Protein AF-A0A5N5F3G7-F1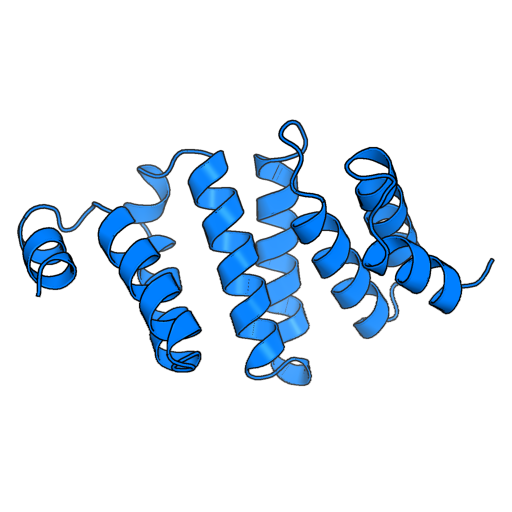 (afdb_monomer_lite)

Foldseek 3Di:
DVLVVVCVVDVLALVSLQVQLVVCVVVVVLVSSLVSLVSCCDPPNVVPDQLQRLLVSLLSNLVSQCVVPVVVRLVVSLVSLVSSCVSCVPPADLSSLLSNLVSCVVVVVLVSSLVSLVSSCVSPVPDPSSVVSVVVSPD

pLDDT: mean 88.37, std 12.57, range [52.22, 97.44]

Sequence (139 aa):
MEAEKALFLSPKDPGPHILKALSLDLLGHKTSALKSLDAALSPPCVKTLSEKERGDALVKRAELKLGLNRRRRVDSAVEDLVDAVGLGRAEGDATAFCLLGQCYEWKRTREEAREEFEWALRVDPGSDLARQGLDRLGP

Secondary structure (DSSP, 8-state):
-HHHHHHHH-TT-SHHHHHHHHHHHHTT-HHHHHHHHHHHTSTTGGGTS-HHHHHHHHHHHHHHHHHHHHHHHHHHHHHHHHHHHHHHTTT--HHHHHHHHHHHHHHT-HHHHHHHHHHHHHH-TT-HHHHHHHHHH--

Structure (mmCIF, N/CA/C/O backbone):
data_AF-A0A5N5F3G7-F1
#
_entry.id   AF-A0A5N5F3G7-F1
#
loop_
_atom_site.group_PDB
_atom_site.id
_atom_site.type_symbol
_atom_site.label_atom_id
_atom_site.label_alt_id
_atom_site.label_comp_id
_atom_site.label_asym_id
_atom_site.label_entity_id
_atom_site.label_seq_id
_atom_site.pdbx_PDB_ins_code
_atom_site.Cartn_x
_atom_site.Cartn_y
_atom_site.Cartn_z
_atom_site.occupancy
_atom_site.B_iso_or_equiv
_atom_site.auth_seq_id
_atom_site.auth_comp_id
_atom_site.auth_asym_id
_atom_site.auth_atom_id
_atom_site.pdbx_PDB_model_num
ATOM 1 N N . MET A 1 1 ? 7.279 -15.710 -21.712 1.00 56.53 1 MET A N 1
ATOM 2 C CA . MET A 1 1 ? 8.436 -15.553 -22.624 1.00 56.53 1 MET A CA 1
ATOM 3 C C . MET A 1 1 ? 8.614 -14.128 -23.154 1.00 56.53 1 MET A C 1
ATOM 5 O O . MET A 1 1 ? 9.734 -13.784 -23.497 1.00 56.53 1 MET A O 1
ATOM 9 N N . GLU A 1 2 ? 7.582 -13.278 -23.209 1.00 57.66 2 GLU A N 1
ATOM 10 C CA . GLU A 1 2 ? 7.731 -11.900 -23.723 1.00 57.66 2 GLU A CA 1
ATOM 11 C C . GLU A 1 2 ? 8.384 -10.933 -22.723 1.00 57.66 2 GLU A C 1
ATOM 13 O O . GLU A 1 2 ? 9.311 -10.220 -23.095 1.00 57.66 2 GLU A O 1
ATOM 18 N N . ALA A 1 3 ? 8.013 -10.987 -21.437 1.00 52.94 3 ALA A N 1
ATOM 19 C CA . ALA A 1 3 ? 8.637 -10.150 -20.403 1.00 52.94 3 ALA A CA 1
ATOM 20 C C . ALA A 1 3 ? 10.153 -10.402 -20.265 1.00 52.94 3 ALA A C 1
ATOM 22 O O . ALA A 1 3 ? 10.928 -9.469 -20.095 1.00 52.94 3 ALA A O 1
ATOM 23 N N . GLU A 1 4 ? 10.601 -11.654 -20.396 1.00 55.09 4 GLU A N 1
ATOM 24 C CA . GLU A 1 4 ? 12.029 -12.006 -20.331 1.00 55.09 4 GLU A CA 1
ATOM 25 C C . GLU A 1 4 ? 12.822 -11.513 -21.546 1.00 55.09 4 GLU A C 1
ATOM 27 O O . GLU A 1 4 ? 13.979 -11.129 -21.404 1.00 55.09 4 GLU A O 1
ATOM 32 N N . LYS A 1 5 ? 12.196 -11.462 -22.729 1.00 55.53 5 LYS A N 1
ATOM 33 C CA . LYS A 1 5 ? 12.803 -10.873 -23.930 1.00 55.53 5 LYS A CA 1
ATOM 34 C C . LYS A 1 5 ? 12.899 -9.349 -23.824 1.00 55.53 5 LYS A C 1
ATOM 36 O O . LYS A 1 5 ? 13.916 -8.787 -24.219 1.00 55.53 5 LYS A O 1
ATOM 41 N N . ALA A 1 6 ? 11.891 -8.689 -23.249 1.00 54.88 6 ALA A N 1
ATOM 42 C CA . ALA A 1 6 ? 11.909 -7.243 -23.022 1.00 54.88 6 ALA A CA 1
ATOM 43 C C . ALA A 1 6 ? 13.020 -6.817 -22.040 1.00 54.88 6 ALA A C 1
ATOM 45 O O . ALA A 1 6 ? 13.726 -5.844 -22.299 1.00 54.88 6 ALA A O 1
ATOM 46 N N . LEU A 1 7 ? 13.258 -7.610 -20.985 1.00 54.47 7 LEU A N 1
ATOM 47 C CA . LEU A 1 7 ? 14.363 -7.397 -20.035 1.00 54.47 7 LEU A CA 1
ATOM 48 C C . LEU A 1 7 ? 15.749 -7.393 -20.702 1.00 54.47 7 LEU A C 1
ATOM 50 O O . LEU A 1 7 ? 16.662 -6.726 -20.219 1.00 54.47 7 LEU A O 1
ATOM 54 N N . PHE A 1 8 ? 15.914 -8.123 -21.809 1.00 53.16 8 PHE A N 1
ATOM 55 C CA . PHE A 1 8 ? 17.182 -8.213 -22.535 1.00 53.16 8 PHE A CA 1
ATOM 56 C C . PHE A 1 8 ? 17.423 -7.019 -23.475 1.00 53.16 8 PHE A C 1
ATOM 58 O O . PHE A 1 8 ? 18.568 -6.706 -23.792 1.00 53.16 8 PHE A O 1
ATOM 65 N N . LEU A 1 9 ? 16.356 -6.348 -23.922 1.00 54.72 9 LEU A N 1
ATOM 66 C CA . LEU A 1 9 ? 16.415 -5.274 -24.921 1.00 54.72 9 LEU A CA 1
ATOM 67 C C . LEU A 1 9 ? 16.525 -3.871 -24.301 1.00 54.72 9 LEU A C 1
ATOM 69 O O . LEU A 1 9 ? 17.131 -2.993 -24.910 1.00 54.72 9 LEU A O 1
ATOM 73 N N . SER A 1 10 ? 16.015 -3.681 -23.080 1.00 54.81 10 SER A N 1
ATOM 74 C CA . SER A 1 10 ? 16.130 -2.430 -22.319 1.00 54.81 10 SER A CA 1
ATOM 75 C C . SER A 1 10 ? 16.384 -2.714 -20.833 1.00 54.81 10 SER A C 1
ATOM 77 O O . SER A 1 10 ? 15.452 -2.695 -20.034 1.00 54.81 10 SER A O 1
ATOM 79 N N . PRO A 1 11 ? 17.644 -2.905 -20.399 1.00 60.31 11 PRO A N 1
ATOM 80 C CA . PRO A 1 11 ? 17.974 -3.205 -18.998 1.00 60.31 11 PRO A CA 1
ATOM 81 C C . PRO A 1 11 ? 17.675 -2.059 -18.007 1.00 60.31 11 PRO A C 1
ATOM 83 O O . PRO A 1 11 ? 17.937 -2.191 -16.816 1.00 60.31 11 PRO A O 1
ATOM 86 N N . LYS A 1 12 ? 17.163 -0.921 -18.494 1.00 66.12 12 LYS A N 1
ATOM 87 C CA . LYS A 1 12 ? 16.740 0.248 -17.704 1.00 66.12 12 LYS A CA 1
AT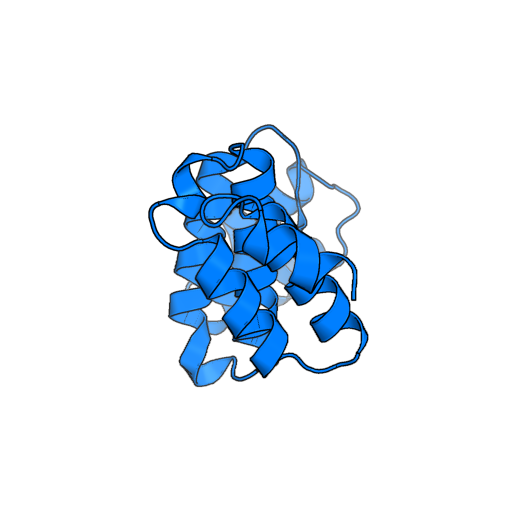OM 88 C C . LYS A 1 12 ? 15.221 0.463 -17.720 1.00 66.12 12 LYS A C 1
ATOM 90 O O . LYS A 1 12 ? 14.760 1.452 -17.156 1.00 66.12 12 LYS A O 1
ATOM 95 N N . ASP A 1 13 ? 14.471 -0.401 -18.406 1.00 77.69 13 ASP A N 1
ATOM 96 C CA . ASP A 1 13 ? 13.014 -0.327 -18.475 1.00 77.69 13 ASP A CA 1
ATOM 97 C C . ASP A 1 13 ? 12.390 -1.075 -17.276 1.00 77.69 13 ASP A C 1
ATOM 99 O O . ASP A 1 13 ? 12.563 -2.292 -17.145 1.00 77.69 13 ASP A O 1
ATOM 103 N N . PRO A 1 14 ? 11.690 -0.374 -16.369 1.00 81.50 14 PRO A N 1
ATOM 104 C CA . PRO A 1 14 ? 11.015 -0.968 -15.219 1.00 81.50 14 PRO A CA 1
ATOM 105 C C . PRO A 1 14 ? 9.717 -1.702 -15.595 1.00 81.50 14 PRO A C 1
ATOM 107 O O . PRO A 1 14 ? 9.261 -2.548 -14.821 1.00 81.50 14 PRO A O 1
ATOM 110 N N . GLY A 1 15 ? 9.130 -1.435 -16.768 1.00 84.75 15 GLY A N 1
ATOM 111 C CA . GLY A 1 15 ? 7.837 -1.982 -17.192 1.00 84.75 15 GLY A CA 1
ATOM 112 C C . GLY A 1 15 ? 7.763 -3.517 -17.166 1.00 84.75 15 GLY A C 1
ATOM 113 O O . GLY A 1 15 ? 6.865 -4.073 -16.524 1.00 84.75 15 GLY A O 1
ATOM 114 N N . PRO A 1 16 ? 8.726 -4.247 -17.766 1.00 86.88 16 PRO A N 1
ATOM 115 C CA . PRO A 1 16 ? 8.750 -5.710 -17.733 1.00 86.88 16 PRO A CA 1
ATOM 116 C C . PRO A 1 16 ? 8.840 -6.290 -16.316 1.00 86.88 16 PRO A C 1
ATOM 118 O O . PRO A 1 16 ? 8.265 -7.346 -16.039 1.00 86.88 16 PRO A O 1
ATOM 121 N N . HIS A 1 17 ? 9.539 -5.605 -15.408 1.00 87.62 17 HIS A N 1
ATOM 122 C CA . HIS A 1 17 ? 9.639 -6.009 -14.009 1.00 87.62 17 HIS A CA 1
ATOM 123 C C . HIS A 1 17 ? 8.309 -5.832 -13.266 1.00 87.62 17 HIS A C 1
ATOM 125 O O . HIS A 1 17 ? 7.902 -6.745 -12.544 1.00 87.62 17 HIS A O 1
ATOM 131 N N . ILE A 1 18 ? 7.604 -4.717 -13.487 1.00 90.31 18 ILE A N 1
ATOM 132 C CA . ILE A 1 18 ? 6.270 -4.470 -12.918 1.00 90.31 18 ILE A CA 1
ATOM 133 C C . ILE A 1 18 ? 5.272 -5.506 -13.444 1.00 90.31 18 ILE A C 1
ATOM 135 O O . ILE A 1 18 ? 4.622 -6.189 -12.653 1.00 90.31 18 ILE A O 1
ATOM 139 N N . LEU A 1 19 ? 5.208 -5.720 -14.763 1.00 91.69 19 LEU A N 1
ATOM 140 C CA . LEU A 1 19 ? 4.295 -6.699 -15.363 1.00 91.69 19 LEU A CA 1
ATOM 141 C C . LEU A 1 19 ? 4.553 -8.123 -14.846 1.00 91.69 19 LEU A C 1
ATOM 143 O O . LEU A 1 19 ? 3.618 -8.871 -14.537 1.00 91.69 19 LEU A O 1
ATOM 147 N N . LYS A 1 20 ? 5.831 -8.499 -14.712 1.00 92.38 20 LYS A N 1
ATOM 148 C CA . LYS A 1 20 ? 6.229 -9.780 -14.123 1.00 92.38 20 LYS A CA 1
ATOM 149 C C . LYS A 1 20 ? 5.785 -9.883 -12.666 1.00 92.38 20 LYS A C 1
ATOM 151 O O . LYS A 1 20 ? 5.291 -10.937 -12.271 1.00 92.38 20 LYS A O 1
ATOM 156 N N . ALA A 1 21 ? 5.933 -8.817 -11.881 1.00 94.50 21 ALA A N 1
ATOM 157 C CA . ALA A 1 21 ? 5.493 -8.800 -10.492 1.00 94.50 21 ALA A CA 1
ATOM 158 C C . ALA A 1 21 ? 3.984 -9.031 -10.364 1.00 94.50 21 ALA A C 1
ATOM 160 O O . ALA A 1 21 ? 3.571 -9.901 -9.602 1.00 94.50 21 ALA A O 1
ATOM 161 N N . LEU A 1 22 ? 3.182 -8.313 -11.155 1.00 93.25 22 LEU A N 1
ATOM 162 C CA . LEU A 1 22 ? 1.725 -8.451 -11.167 1.00 93.25 22 LEU A CA 1
ATOM 163 C C . LEU A 1 22 ? 1.299 -9.868 -11.569 1.00 93.25 22 LEU A C 1
ATOM 165 O O . LEU A 1 22 ? 0.484 -10.488 -10.893 1.00 93.25 22 LEU A O 1
ATOM 169 N N . SER A 1 23 ? 1.919 -10.425 -12.612 1.00 95.31 23 SER A N 1
ATOM 170 C CA . SER A 1 23 ? 1.652 -11.799 -13.057 1.00 95.31 23 SER A CA 1
ATOM 171 C C . SER A 1 23 ? 1.983 -12.831 -11.973 1.00 95.31 23 SER A C 1
ATOM 173 O O . SER A 1 23 ? 1.225 -13.768 -11.742 1.00 95.31 23 SER A O 1
ATOM 175 N N . LEU A 1 24 ? 3.116 -12.662 -11.286 1.00 95.88 24 LEU A N 1
ATOM 176 C CA . LEU A 1 24 ? 3.530 -13.552 -10.202 1.00 95.88 24 LEU A CA 1
ATOM 177 C C . LEU A 1 24 ? 2.605 -13.448 -8.987 1.00 95.88 24 LEU A C 1
ATOM 179 O O . LEU A 1 24 ? 2.330 -14.472 -8.366 1.00 95.88 24 LEU A O 1
ATOM 183 N N . ASP A 1 25 ? 2.123 -12.251 -8.654 1.00 94.75 25 ASP A N 1
ATOM 184 C CA . ASP A 1 25 ? 1.177 -12.058 -7.552 1.00 94.75 25 ASP A CA 1
ATOM 185 C C . ASP A 1 25 ? -0.177 -12.715 -7.846 1.00 94.75 25 ASP A C 1
ATOM 187 O O . ASP A 1 25 ? -0.698 -13.436 -6.997 1.00 94.75 25 ASP A O 1
ATOM 191 N N . LEU A 1 26 ? -0.688 -12.585 -9.079 1.00 94.69 26 LEU A N 1
ATOM 192 C CA . LEU A 1 26 ? -1.904 -13.280 -9.526 1.00 94.69 26 LEU A CA 1
ATOM 193 C C . LEU A 1 26 ? -1.782 -14.809 -9.423 1.00 94.69 26 LEU A C 1
ATOM 195 O O . LEU A 1 26 ? -2.755 -15.490 -9.110 1.00 94.69 26 LEU A O 1
ATOM 199 N N . LEU A 1 27 ? -0.581 -15.352 -9.636 1.00 95.88 27 LEU A N 1
ATOM 200 C CA . LEU A 1 27 ? -0.274 -16.777 -9.461 1.00 95.88 27 LEU A CA 1
ATOM 201 C C . LEU A 1 27 ? 0.021 -17.165 -7.996 1.00 95.88 27 LEU A C 1
ATOM 203 O O . LEU A 1 27 ? 0.364 -18.311 -7.713 1.00 95.88 27 LEU A O 1
ATOM 207 N N . GLY A 1 28 ? -0.070 -16.224 -7.052 1.00 94.44 28 GLY A N 1
ATOM 208 C CA . GLY A 1 28 ? 0.201 -16.440 -5.629 1.00 94.44 28 GLY A CA 1
ATOM 209 C C . GLY A 1 28 ? 1.689 -16.489 -5.258 1.00 94.44 28 GLY A C 1
ATOM 210 O O . GLY A 1 28 ? 2.036 -16.692 -4.092 1.00 94.44 28 GLY A O 1
ATOM 211 N N . HIS A 1 29 ? 2.600 -16.255 -6.205 1.00 96.50 29 HIS A N 1
ATOM 212 C CA . HIS A 1 29 ? 4.050 -16.244 -5.999 1.00 96.50 29 HIS A CA 1
ATOM 213 C C . HIS A 1 29 ? 4.545 -14.909 -5.417 1.00 96.50 29 HIS A C 1
ATOM 215 O O . HIS A 1 29 ? 5.432 -14.250 -5.968 1.00 96.50 29 HIS A O 1
ATOM 221 N N . LYS A 1 30 ? 4.005 -14.526 -4.256 1.00 94.88 30 LYS A N 1
ATOM 222 C CA . LYS A 1 30 ? 4.215 -13.214 -3.615 1.00 94.88 30 LYS A CA 1
ATOM 223 C C . LYS A 1 30 ? 5.685 -12.854 -3.370 1.00 94.88 30 LYS A C 1
ATOM 225 O O . LYS A 1 30 ? 6.074 -11.700 -3.518 1.00 94.88 30 LYS A O 1
ATOM 230 N N . THR A 1 31 ? 6.532 -13.824 -3.020 1.00 96.56 31 THR A N 1
ATOM 231 C CA . THR A 1 31 ? 7.972 -13.586 -2.798 1.00 96.56 31 THR A CA 1
ATOM 232 C C . THR A 1 31 ? 8.706 -13.225 -4.089 1.00 96.56 31 THR A C 1
ATOM 234 O O . THR A 1 31 ? 9.554 -12.335 -4.090 1.00 96.56 31 THR A O 1
ATOM 237 N N . SER A 1 32 ? 8.379 -13.895 -5.194 1.00 95.69 32 SER A N 1
ATOM 238 C CA . SER A 1 32 ? 8.946 -13.618 -6.516 1.00 95.69 32 SER A CA 1
ATOM 239 C C . SER A 1 32 ? 8.390 -12.321 -7.106 1.00 95.69 32 SER A C 1
ATOM 241 O O . SER A 1 32 ? 9.128 -11.581 -7.763 1.00 95.69 32 SER A O 1
ATOM 243 N N . ALA A 1 33 ? 7.115 -12.023 -6.839 1.00 96.38 33 ALA A N 1
ATOM 244 C CA . ALA A 1 33 ? 6.499 -10.749 -7.185 1.00 96.38 33 ALA A CA 1
ATOM 245 C C . ALA A 1 33 ? 7.221 -9.583 -6.495 1.00 96.38 33 ALA A C 1
ATOM 247 O O . ALA A 1 33 ? 7.650 -8.646 -7.165 1.00 96.38 33 ALA A O 1
ATOM 248 N N . LEU A 1 34 ? 7.465 -9.701 -5.183 1.00 97.06 34 LEU A N 1
ATOM 249 C CA . LEU A 1 34 ? 8.165 -8.681 -4.400 1.00 97.06 34 LEU A CA 1
ATOM 250 C C . LEU A 1 34 ? 9.562 -8.398 -4.966 1.00 97.06 34 LEU A C 1
ATOM 252 O O . LEU A 1 34 ? 9.896 -7.246 -5.216 1.00 97.06 34 LEU A O 1
ATOM 256 N N . LYS A 1 35 ? 10.336 -9.448 -5.271 1.00 95.81 35 LYS A N 1
ATOM 257 C CA . LYS A 1 35 ? 11.662 -9.304 -5.900 1.00 95.81 35 LYS A CA 1
ATOM 258 C C . LYS A 1 35 ? 11.612 -8.572 -7.242 1.00 95.81 35 LYS A C 1
ATOM 260 O O . LYS A 1 35 ? 12.548 -7.860 -7.589 1.00 95.81 35 LYS A O 1
ATOM 265 N N . SER A 1 36 ? 10.547 -8.778 -8.015 1.00 94.88 36 SER A N 1
ATOM 266 C CA . SER A 1 36 ? 10.389 -8.124 -9.315 1.00 94.88 36 SER A CA 1
ATOM 267 C C . SER A 1 36 ? 10.074 -6.632 -9.147 1.00 94.88 36 SER A C 1
ATOM 269 O O . SER A 1 36 ? 10.655 -5.818 -9.858 1.00 94.88 36 SER A O 1
ATOM 271 N N . LEU A 1 37 ? 9.257 -6.256 -8.157 1.00 94.94 37 LEU A N 1
ATOM 272 C CA . LEU A 1 37 ? 9.028 -4.845 -7.810 1.00 94.94 37 LEU A CA 1
ATOM 273 C C . LEU A 1 37 ? 10.265 -4.168 -7.217 1.00 94.94 37 LEU A C 1
ATOM 275 O O . LEU A 1 37 ? 10.541 -3.023 -7.557 1.00 94.94 37 LEU A O 1
ATOM 279 N N . ASP A 1 38 ? 11.045 -4.870 -6.392 1.00 95.44 38 ASP A N 1
ATOM 280 C CA . ASP A 1 38 ? 12.320 -4.349 -5.888 1.00 95.44 38 ASP A CA 1
ATOM 281 C C . ASP A 1 38 ? 13.280 -4.006 -7.035 1.00 95.44 38 ASP A C 1
ATOM 283 O O . ASP A 1 38 ? 13.932 -2.965 -6.998 1.00 95.44 38 ASP A O 1
ATOM 287 N N . ALA A 1 39 ? 13.325 -4.834 -8.085 1.00 92.50 39 ALA A N 1
ATOM 288 C CA . ALA A 1 39 ? 14.114 -4.546 -9.279 1.00 92.50 39 ALA A CA 1
ATOM 289 C C . ALA A 1 39 ? 13.580 -3.313 -10.036 1.00 92.50 39 ALA A C 1
ATOM 291 O O . ALA A 1 39 ? 14.362 -2.423 -10.374 1.00 92.50 39 ALA A O 1
ATOM 292 N N . ALA A 1 40 ? 12.261 -3.214 -10.239 1.00 92.19 40 ALA A N 1
ATOM 293 C CA . ALA A 1 40 ? 11.633 -2.069 -10.910 1.00 92.19 40 ALA A CA 1
ATOM 294 C C . ALA A 1 40 ? 11.886 -0.735 -10.183 1.00 92.19 40 ALA A C 1
ATOM 296 O O . ALA A 1 40 ? 12.144 0.284 -10.819 1.00 92.19 40 ALA A O 1
ATOM 297 N N . LEU A 1 41 ? 11.847 -0.755 -8.849 1.00 93.69 41 LEU A N 1
ATOM 298 C CA . LEU A 1 41 ? 12.004 0.421 -7.987 1.00 93.69 41 LEU A CA 1
ATOM 299 C C . LEU A 1 41 ? 13.465 0.711 -7.602 1.00 93.69 41 LEU A C 1
ATOM 301 O O . LEU A 1 41 ? 13.729 1.637 -6.834 1.00 93.69 41 LEU A O 1
ATOM 305 N N . SER A 1 42 ? 14.428 -0.052 -8.123 1.00 92.06 42 SER A N 1
ATOM 306 C CA . SER A 1 42 ? 15.853 0.189 -7.884 1.00 92.06 42 SER A CA 1
ATOM 307 C C . SER A 1 42 ? 16.431 1.238 -8.851 1.00 92.06 42 SER A C 1
ATOM 309 O O . SER A 1 42 ? 15.973 1.358 -9.992 1.00 92.06 42 SER A O 1
ATOM 311 N N . PRO A 1 43 ? 17.450 2.022 -8.450 1.00 85.38 43 PRO A N 1
ATOM 312 C CA . PRO A 1 43 ? 18.192 2.858 -9.390 1.00 85.38 43 PRO A CA 1
ATOM 313 C C . PRO A 1 43 ? 18.953 1.998 -10.422 1.00 85.38 43 PRO A C 1
ATOM 315 O O . PRO A 1 43 ? 19.612 1.040 -10.022 1.00 85.38 43 PRO A O 1
ATOM 318 N N . PRO A 1 44 ? 18.944 2.344 -11.728 1.00 80.81 44 PRO A N 1
ATOM 319 C CA . PRO A 1 44 ? 18.400 3.566 -12.330 1.00 80.81 44 PRO A CA 1
ATOM 320 C C . PRO A 1 44 ? 16.928 3.481 -12.775 1.00 80.81 44 PRO A C 1
ATOM 322 O O . PRO A 1 44 ? 16.375 4.518 -13.131 1.00 80.81 44 PRO A O 1
ATOM 325 N N . CYS A 1 45 ? 16.310 2.296 -12.764 1.00 82.75 45 CYS A N 1
ATOM 326 C CA . CYS A 1 45 ? 14.977 2.019 -13.319 1.00 82.75 45 CYS A CA 1
ATOM 327 C C . CYS A 1 45 ? 13.879 2.910 -12.725 1.00 82.75 45 CYS A C 1
ATOM 329 O O . CYS A 1 45 ? 13.030 3.417 -13.444 1.00 82.75 45 CYS A O 1
ATOM 331 N N . VAL A 1 46 ? 13.943 3.207 -11.426 1.00 87.31 46 VAL A N 1
ATOM 332 C CA . VAL A 1 46 ? 12.951 4.079 -10.773 1.00 87.31 46 VAL A CA 1
ATOM 333 C C . VAL A 1 46 ? 12.872 5.490 -11.376 1.00 87.31 46 VAL A C 1
ATOM 335 O O . VAL A 1 46 ? 11.843 6.144 -11.263 1.00 87.31 46 VAL A O 1
ATOM 338 N N . LYS A 1 47 ? 13.944 5.974 -12.023 1.00 85.12 47 LYS A N 1
ATOM 339 C CA . LYS A 1 47 ? 13.994 7.317 -12.630 1.00 85.12 47 LYS A CA 1
ATOM 340 C C . LYS A 1 47 ? 13.286 7.401 -13.980 1.00 85.12 47 LYS A C 1
ATOM 342 O O . LYS A 1 47 ?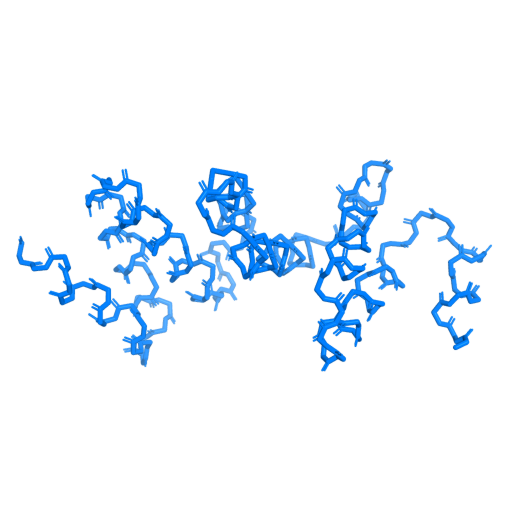 13.104 8.504 -14.481 1.00 85.12 47 LYS A O 1
ATOM 347 N N . THR A 1 48 ? 12.979 6.264 -14.597 1.00 86.94 48 THR A N 1
ATOM 348 C CA . THR A 1 48 ? 12.283 6.212 -15.888 1.00 86.94 48 THR A CA 1
ATOM 349 C C . THR A 1 48 ? 10.779 6.003 -15.723 1.00 86.94 48 THR A C 1
ATOM 351 O O . THR A 1 48 ? 10.054 6.168 -16.697 1.00 86.94 48 THR A O 1
ATOM 354 N N . LEU A 1 49 ? 10.312 5.694 -14.506 1.00 87.44 49 LEU A N 1
ATOM 355 C CA . LEU A 1 49 ? 8.891 5.649 -14.160 1.00 87.44 49 LEU A CA 1
ATOM 356 C C . LEU A 1 49 ? 8.296 7.056 -14.111 1.00 87.44 49 LEU A C 1
ATOM 358 O O . LEU A 1 49 ? 8.907 7.975 -13.558 1.00 87.44 49 LEU A O 1
ATOM 362 N N . SER A 1 50 ? 7.070 7.200 -14.609 1.00 88.56 50 SER A N 1
ATOM 363 C CA . SER A 1 50 ? 6.236 8.349 -14.252 1.00 88.56 50 SER A CA 1
ATOM 364 C C . SER A 1 50 ? 5.913 8.344 -12.751 1.00 88.56 50 SER A C 1
ATOM 366 O O . SER A 1 50 ? 5.991 7.309 -12.083 1.00 88.56 50 SER A O 1
ATOM 368 N N . GLU A 1 51 ? 5.528 9.499 -12.200 1.00 88.31 51 GLU A N 1
ATOM 369 C CA . GLU A 1 51 ? 5.136 9.607 -10.784 1.00 88.31 51 GLU A CA 1
ATOM 370 C C . GLU A 1 51 ? 3.989 8.652 -10.440 1.00 88.31 51 GLU A C 1
ATOM 372 O O . GLU A 1 51 ? 4.038 7.986 -9.406 1.00 88.31 51 GLU A O 1
ATOM 377 N N . LYS A 1 52 ? 3.024 8.509 -11.357 1.00 86.94 52 LYS A N 1
ATOM 378 C CA . LYS A 1 52 ? 1.907 7.573 -11.235 1.00 86.94 52 LYS A CA 1
ATOM 379 C C . LYS A 1 52 ? 2.366 6.117 -11.198 1.00 86.94 52 LYS A C 1
ATOM 381 O O . LYS A 1 52 ? 2.071 5.417 -10.239 1.00 86.94 52 LYS A O 1
ATOM 386 N N . GLU A 1 53 ? 3.136 5.664 -12.190 1.00 88.88 53 GLU A N 1
ATOM 387 C CA . GLU A 1 53 ? 3.617 4.272 -12.222 1.00 88.88 53 GLU A CA 1
ATOM 388 C C . GLU A 1 53 ? 4.501 3.947 -11.013 1.00 88.88 53 GLU A C 1
ATOM 390 O O . GLU A 1 53 ? 4.473 2.832 -10.490 1.00 88.88 53 GLU A O 1
ATOM 395 N N . ARG A 1 54 ? 5.287 4.926 -10.550 1.00 91.19 54 ARG A N 1
ATOM 396 C CA . ARG A 1 54 ? 6.080 4.792 -9.330 1.00 91.19 54 ARG A CA 1
ATOM 397 C C . ARG A 1 54 ? 5.184 4.666 -8.098 1.00 91.19 54 ARG A C 1
ATOM 399 O O . ARG A 1 54 ? 5.455 3.795 -7.274 1.00 91.19 54 ARG A O 1
ATOM 406 N N . GLY A 1 55 ? 4.144 5.491 -7.984 1.00 91.88 55 GLY A N 1
ATOM 407 C CA . GLY A 1 55 ? 3.136 5.399 -6.927 1.00 91.88 55 GLY A CA 1
ATOM 408 C C . GLY A 1 55 ? 2.465 4.025 -6.899 1.00 91.88 55 GLY A C 1
ATOM 409 O O . GLY A 1 55 ? 2.531 3.336 -5.882 1.00 91.88 55 GLY A O 1
ATOM 410 N N . ASP A 1 56 ? 1.937 3.571 -8.035 1.00 91.38 56 ASP A N 1
ATOM 411 C CA . ASP A 1 56 ? 1.264 2.273 -8.171 1.00 91.38 56 ASP A CA 1
ATOM 412 C C . ASP A 1 56 ? 2.196 1.104 -7.798 1.00 91.38 56 ASP A C 1
ATOM 414 O O . ASP A 1 56 ? 1.820 0.177 -7.072 1.00 91.38 56 ASP A O 1
ATOM 418 N N . ALA A 1 57 ? 3.456 1.150 -8.247 1.00 93.50 57 ALA A N 1
ATOM 419 C CA . ALA A 1 57 ? 4.455 0.138 -7.916 1.00 93.50 57 ALA A CA 1
ATOM 420 C C . ALA A 1 57 ? 4.796 0.115 -6.414 1.00 93.50 57 ALA A C 1
ATOM 422 O O . ALA A 1 57 ? 4.992 -0.964 -5.846 1.00 93.50 57 ALA A O 1
ATOM 423 N N . LEU A 1 58 ? 4.856 1.279 -5.759 1.00 95.44 58 LEU A N 1
ATOM 424 C CA . LEU A 1 58 ? 5.082 1.392 -4.316 1.00 95.44 58 LEU A CA 1
ATOM 425 C C . LEU A 1 58 ? 3.898 0.836 -3.515 1.00 95.44 58 LEU A C 1
ATOM 427 O O . LEU A 1 58 ? 4.117 0.013 -2.624 1.00 95.44 58 LEU A O 1
ATOM 431 N N . VAL A 1 59 ? 2.659 1.186 -3.880 1.00 95.19 59 VAL A N 1
ATOM 432 C CA . VAL A 1 59 ? 1.440 0.621 -3.270 1.00 95.19 59 VAL A CA 1
ATOM 433 C C . VAL A 1 59 ? 1.454 -0.899 -3.391 1.00 95.19 59 VAL A C 1
ATOM 435 O O . VAL A 1 59 ? 1.330 -1.614 -2.392 1.00 95.19 59 VAL A O 1
ATOM 438 N N . LYS A 1 60 ? 1.722 -1.420 -4.594 1.00 95.50 60 LYS A N 1
ATOM 439 C CA . LYS A 1 60 ? 1.771 -2.866 -4.819 1.00 95.50 60 LYS A CA 1
ATOM 440 C C . LYS A 1 60 ? 2.875 -3.551 -4.015 1.00 95.50 60 LYS A C 1
ATOM 442 O O . LYS A 1 60 ? 2.687 -4.655 -3.494 1.00 95.50 60 LYS A O 1
ATOM 447 N N . ARG A 1 61 ? 4.039 -2.910 -3.878 1.00 96.56 61 ARG A N 1
ATOM 448 C CA . ARG A 1 61 ? 5.137 -3.435 -3.060 1.00 96.56 61 ARG A CA 1
ATOM 449 C C . ARG A 1 61 ? 4.763 -3.470 -1.577 1.00 96.56 61 ARG A C 1
ATOM 451 O O . ARG A 1 61 ? 5.061 -4.468 -0.911 1.00 96.56 61 ARG A O 1
ATOM 458 N N . ALA A 1 62 ? 4.069 -2.448 -1.080 1.00 97.06 62 ALA A N 1
ATOM 459 C CA . ALA A 1 62 ? 3.552 -2.405 0.282 1.00 97.06 62 ALA A CA 1
ATOM 460 C C . ALA A 1 62 ? 2.553 -3.543 0.549 1.00 97.06 62 ALA A C 1
ATOM 462 O O . ALA A 1 62 ? 2.717 -4.279 1.525 1.00 97.06 62 ALA A O 1
ATOM 463 N N . GLU A 1 63 ? 1.587 -3.776 -0.344 1.00 95.44 63 GLU A N 1
ATOM 464 C CA . GLU A 1 63 ? 0.641 -4.899 -0.237 1.00 95.44 63 GLU A CA 1
ATOM 465 C C . GLU A 1 63 ? 1.357 -6.248 -0.098 1.00 95.44 63 GLU A C 1
ATOM 467 O O . GLU A 1 63 ? 1.052 -7.048 0.794 1.00 95.44 63 GLU A O 1
ATOM 472 N N . LEU A 1 64 ? 2.356 -6.500 -0.951 1.00 97.06 64 LEU A N 1
ATOM 473 C CA . LEU A 1 64 ? 3.139 -7.735 -0.914 1.00 97.06 64 LEU A CA 1
ATOM 474 C C . LEU A 1 64 ? 3.937 -7.864 0.384 1.00 97.06 64 LEU A C 1
ATOM 476 O O . LEU A 1 64 ? 3.970 -8.941 0.986 1.00 97.06 64 LEU A O 1
ATOM 480 N N . LYS A 1 65 ? 4.566 -6.776 0.844 1.00 97.44 65 LYS A N 1
ATOM 481 C CA . LYS A 1 65 ? 5.286 -6.727 2.125 1.00 97.44 65 LYS A CA 1
ATOM 482 C C . LYS A 1 65 ? 4.360 -7.124 3.281 1.00 97.44 65 LYS A C 1
ATOM 484 O O . LYS A 1 65 ? 4.714 -8.007 4.071 1.00 97.44 65 LYS A O 1
ATOM 489 N N . LEU A 1 66 ? 3.167 -6.537 3.348 1.00 96.06 66 LEU A N 1
ATOM 490 C CA . LEU A 1 66 ? 2.172 -6.821 4.385 1.00 96.06 66 LEU A CA 1
ATOM 491 C C . LEU A 1 66 ? 1.633 -8.255 4.295 1.00 96.06 66 LEU A C 1
ATOM 493 O O . LEU A 1 66 ? 1.577 -8.955 5.309 1.00 96.06 66 LEU A O 1
ATOM 497 N N . GLY A 1 67 ? 1.309 -8.721 3.086 1.00 94.81 67 GLY A N 1
ATOM 498 C CA . GLY A 1 67 ? 0.782 -10.062 2.838 1.00 94.81 67 GLY A CA 1
ATOM 499 C C . GLY A 1 67 ? 1.784 -11.192 3.094 1.00 94.81 67 GLY A C 1
ATOM 500 O O . GLY A 1 67 ? 1.373 -12.308 3.404 1.00 94.81 67 GLY A O 1
ATOM 501 N N . LEU A 1 68 ? 3.089 -10.924 2.985 1.00 95.00 68 LEU A N 1
ATOM 502 C CA . LEU A 1 68 ? 4.146 -11.900 3.266 1.00 95.00 68 LEU A CA 1
ATOM 503 C C . LEU A 1 68 ? 4.473 -12.003 4.756 1.00 95.00 68 LEU A C 1
ATOM 505 O O . LEU A 1 68 ? 4.602 -13.103 5.289 1.00 95.00 68 LEU A O 1
ATOM 509 N N . ASN A 1 69 ? 4.689 -10.866 5.425 1.00 94.31 69 ASN A N 1
ATOM 510 C CA . ASN A 1 69 ? 4.988 -10.849 6.855 1.00 94.31 69 ASN A CA 1
ATOM 511 C C . ASN A 1 69 ? 4.709 -9.476 7.469 1.00 94.31 69 ASN A C 1
ATOM 513 O O . ASN A 1 69 ? 5.636 -8.726 7.783 1.00 94.31 69 ASN A O 1
ATOM 517 N N . ARG A 1 70 ? 3.427 -9.177 7.692 1.00 93.12 70 ARG A N 1
ATOM 518 C CA . ARG A 1 70 ? 2.960 -7.933 8.314 1.00 93.12 70 ARG A CA 1
ATOM 519 C C . ARG A 1 70 ? 3.793 -7.499 9.523 1.00 93.12 70 ARG A C 1
ATOM 521 O O . ARG A 1 70 ? 4.280 -6.379 9.549 1.00 93.12 70 ARG A O 1
ATOM 528 N N . ARG A 1 71 ? 4.008 -8.389 10.503 1.00 92.06 71 ARG A N 1
ATOM 529 C CA . ARG A 1 71 ? 4.713 -8.047 11.757 1.00 92.06 71 ARG A CA 1
ATOM 530 C C . ARG A 1 71 ? 6.138 -7.543 11.533 1.00 92.06 71 ARG A C 1
ATOM 532 O O . ARG A 1 71 ? 6.592 -6.704 12.293 1.00 92.06 71 ARG A O 1
ATOM 539 N N . ARG A 1 72 ? 6.847 -8.075 10.534 1.00 94.56 72 ARG A N 1
ATOM 540 C CA . ARG A 1 72 ? 8.237 -7.686 10.241 1.00 94.56 72 ARG A CA 1
ATOM 541 C C . ARG A 1 72 ? 8.361 -6.605 9.174 1.00 94.56 72 ARG A C 1
ATOM 543 O O . ARG A 1 72 ? 9.450 -6.076 8.999 1.00 94.56 72 ARG A O 1
ATOM 550 N N . ARG A 1 73 ? 7.304 -6.355 8.401 1.00 95.69 73 ARG A N 1
ATOM 551 C CA . ARG A 1 73 ? 7.375 -5.530 7.190 1.00 95.69 73 ARG A CA 1
ATOM 552 C C . ARG A 1 73 ? 6.470 -4.304 7.218 1.00 95.69 73 ARG A C 1
ATOM 554 O O . ARG A 1 73 ? 6.503 -3.558 6.250 1.00 95.69 73 ARG A O 1
ATOM 561 N N . VAL A 1 74 ? 5.705 -4.086 8.291 1.00 96.50 74 VAL A N 1
ATOM 562 C CA . VAL A 1 74 ? 4.821 -2.917 8.417 1.00 96.50 74 VAL A CA 1
ATOM 563 C C . VAL A 1 74 ? 5.587 -1.604 8.258 1.00 96.50 74 VAL A C 1
ATOM 565 O O . VAL A 1 74 ? 5.146 -0.765 7.490 1.00 96.50 74 VAL A O 1
ATOM 568 N N . ASP A 1 75 ? 6.768 -1.453 8.862 1.00 96.75 75 ASP A N 1
ATOM 569 C CA . ASP A 1 75 ? 7.542 -0.207 8.752 1.00 96.75 75 ASP A CA 1
ATOM 570 C C . ASP A 1 75 ? 7.997 0.070 7.317 1.00 96.75 75 ASP A C 1
ATOM 572 O O . ASP A 1 75 ? 7.752 1.143 6.781 1.00 96.75 75 ASP A O 1
ATOM 576 N N . SER A 1 76 ? 8.555 -0.937 6.645 1.00 96.88 76 SER A N 1
ATOM 577 C CA . SER A 1 76 ? 8.974 -0.787 5.248 1.00 96.88 76 SER A CA 1
ATOM 578 C C . SER A 1 76 ? 7.795 -0.676 4.271 1.00 96.88 76 SER A C 1
ATOM 580 O O . SER A 1 76 ? 7.973 -0.228 3.143 1.00 96.88 76 SER A O 1
ATOM 582 N N . ALA A 1 77 ? 6.597 -1.124 4.655 1.00 97.25 77 ALA A N 1
ATOM 583 C CA . ALA A 1 77 ? 5.378 -0.877 3.889 1.00 97.25 77 ALA A CA 1
ATOM 584 C C . ALA A 1 77 ? 4.874 0.559 4.097 1.00 97.25 77 ALA A C 1
ATOM 586 O O . ALA A 1 77 ? 4.433 1.175 3.137 1.00 97.25 77 ALA A O 1
ATOM 587 N N . VAL A 1 78 ? 4.987 1.108 5.314 1.00 97.44 78 VAL A N 1
ATOM 588 C CA . VAL A 1 78 ? 4.692 2.523 5.598 1.00 97.44 78 VAL A CA 1
ATOM 589 C C . VAL A 1 78 ? 5.582 3.436 4.764 1.00 97.44 78 VAL A C 1
ATOM 591 O O . VAL A 1 78 ? 5.058 4.355 4.155 1.00 97.44 78 VAL A O 1
ATOM 594 N N . GLU A 1 79 ? 6.886 3.162 4.677 1.00 97.19 79 GLU A N 1
ATOM 595 C CA . GLU A 1 79 ? 7.809 3.931 3.823 1.00 97.19 79 GLU A CA 1
ATOM 596 C C . GLU A 1 79 ? 7.323 3.992 2.367 1.00 97.19 79 GLU A C 1
ATOM 598 O O . GLU A 1 79 ? 7.201 5.074 1.799 1.00 97.19 79 GLU A O 1
ATOM 603 N N . ASP A 1 80 ? 6.972 2.837 1.787 1.00 96.44 80 ASP A N 1
ATOM 604 C CA . ASP A 1 80 ? 6.457 2.774 0.415 1.00 96.44 80 ASP A CA 1
ATOM 605 C C . ASP A 1 80 ? 5.160 3.577 0.251 1.00 96.44 80 ASP A C 1
ATOM 607 O O . ASP A 1 80 ? 4.986 4.283 -0.739 1.00 96.44 80 ASP A O 1
ATOM 611 N N . LEU A 1 81 ? 4.242 3.458 1.211 1.00 95.69 81 LEU A N 1
ATOM 612 C CA . LEU A 1 81 ? 2.931 4.100 1.153 1.00 95.69 81 LEU A CA 1
ATOM 613 C C . LEU A 1 81 ? 3.025 5.615 1.353 1.00 95.69 81 LEU A C 1
ATOM 615 O O . LEU A 1 81 ? 2.322 6.343 0.663 1.00 95.69 81 LEU A O 1
ATOM 619 N N . VAL A 1 82 ? 3.907 6.090 2.236 1.00 95.25 82 VAL A N 1
ATOM 620 C CA . VAL A 1 82 ? 4.190 7.522 2.427 1.00 95.25 82 VAL A CA 1
ATOM 621 C C . VAL A 1 82 ? 4.764 8.129 1.146 1.00 95.25 82 VAL A C 1
ATOM 623 O O . VAL A 1 82 ? 4.297 9.179 0.703 1.00 95.25 82 VAL A O 1
ATOM 626 N N . ASP A 1 83 ? 5.719 7.447 0.510 1.00 93.56 83 ASP A N 1
ATOM 627 C CA . ASP A 1 83 ? 6.249 7.876 -0.785 1.00 93.56 83 ASP A CA 1
ATOM 628 C C . ASP A 1 83 ? 5.145 7.885 -1.858 1.00 93.56 83 ASP A C 1
ATOM 630 O O . ASP A 1 83 ? 5.033 8.844 -2.623 1.00 93.56 83 ASP A O 1
ATOM 634 N N . ALA A 1 84 ? 4.293 6.855 -1.900 1.00 92.56 84 ALA A N 1
ATOM 635 C CA . ALA A 1 84 ? 3.207 6.752 -2.874 1.00 92.56 84 ALA A CA 1
ATOM 636 C C . ALA A 1 84 ? 2.174 7.882 -2.732 1.00 92.56 84 ALA A C 1
ATOM 638 O O . ALA A 1 84 ? 1.854 8.544 -3.722 1.00 92.56 84 ALA A O 1
ATOM 639 N N . VAL A 1 85 ? 1.689 8.161 -1.515 1.00 90.94 85 VAL A N 1
ATOM 640 C CA . VAL A 1 85 ? 0.746 9.273 -1.287 1.00 90.94 85 VAL A CA 1
ATOM 641 C C . VAL A 1 85 ? 1.399 10.630 -1.554 1.00 90.94 85 VAL A C 1
ATOM 643 O O . VAL A 1 85 ? 0.715 11.563 -1.965 1.00 90.94 85 VAL A O 1
ATOM 646 N N . GLY A 1 86 ? 2.718 10.754 -1.375 1.00 90.00 86 GLY A N 1
ATOM 647 C CA . GLY A 1 86 ? 3.473 11.956 -1.734 1.00 90.00 86 GLY A CA 1
ATOM 648 C C . GLY A 1 86 ? 3.524 12.215 -3.243 1.00 90.00 86 GLY A C 1
ATOM 649 O O . GLY A 1 86 ? 3.425 13.367 -3.660 1.00 90.00 86 GLY A O 1
ATOM 650 N N . LEU A 1 87 ? 3.634 11.157 -4.053 1.00 87.25 87 LEU A N 1
ATOM 651 C CA . LEU A 1 87 ? 3.672 11.230 -5.521 1.00 87.25 87 LEU A CA 1
ATOM 652 C C . LEU A 1 87 ? 2.283 11.407 -6.151 1.00 87.25 87 LEU A C 1
ATOM 654 O O . LEU A 1 87 ? 2.155 12.026 -7.200 1.00 87.25 87 LEU A O 1
ATOM 658 N N . GLY A 1 88 ? 1.247 10.840 -5.528 1.00 65.50 88 GLY A N 1
ATOM 659 C CA . GLY A 1 88 ? -0.078 10.677 -6.133 1.00 65.50 88 GLY A CA 1
ATOM 660 C C . GLY A 1 88 ? -1.218 11.407 -5.428 1.00 65.50 88 GLY A C 1
ATOM 661 O O . GLY A 1 88 ? -2.377 11.147 -5.750 1.00 65.50 88 GLY A O 1
ATOM 662 N N . ARG A 1 89 ? -0.936 12.320 -4.483 1.00 62.00 89 ARG A N 1
ATOM 663 C CA . ARG A 1 89 ? -1.954 12.993 -3.641 1.00 62.00 89 ARG A CA 1
ATOM 664 C C . ARG A 1 89 ? -3.070 13.710 -4.421 1.00 62.00 89 ARG A C 1
ATOM 666 O O . ARG A 1 89 ? -4.095 14.030 -3.829 1.00 62.00 89 ARG A O 1
ATOM 673 N N . ALA A 1 90 ? -2.887 13.946 -5.722 1.00 52.22 90 ALA A N 1
ATOM 674 C CA . ALA A 1 90 ? -3.855 14.591 -6.607 1.00 52.22 90 ALA A CA 1
ATOM 675 C C . ALA A 1 90 ? -4.651 13.633 -7.526 1.00 52.22 90 ALA A C 1
ATOM 677 O O . ALA A 1 90 ? -5.686 14.049 -8.039 1.00 52.22 90 ALA A O 1
ATOM 678 N N . GLU A 1 91 ? -4.219 12.377 -7.734 1.00 54.62 91 GLU A N 1
ATOM 679 C CA . GLU A 1 91 ? -4.785 11.470 -8.764 1.00 54.62 91 GLU A CA 1
ATOM 680 C C . GLU A 1 91 ? -5.500 10.211 -8.235 1.00 54.62 91 GLU A C 1
ATOM 682 O O . GLU A 1 91 ? -5.885 9.334 -9.006 1.00 54.62 91 GLU A O 1
ATOM 687 N N . GLY A 1 92 ? -5.815 10.167 -6.941 1.00 56.97 92 GLY A N 1
ATOM 688 C CA . GLY A 1 92 ? -7.015 9.452 -6.506 1.00 56.97 92 GLY A CA 1
ATOM 689 C C . GLY A 1 92 ? -6.899 7.950 -6.244 1.00 56.97 92 GLY A C 1
ATOM 690 O O . GLY A 1 92 ? -7.901 7.250 -6.374 1.00 56.97 92 GLY A O 1
ATOM 691 N N . ASP A 1 93 ? -5.745 7.441 -5.808 1.00 72.00 93 ASP A N 1
ATOM 692 C CA . ASP A 1 93 ? -5.708 6.082 -5.257 1.00 72.00 93 ASP A CA 1
ATOM 693 C C . ASP A 1 93 ? -6.035 6.076 -3.755 1.00 72.00 93 ASP A C 1
ATOM 695 O O . ASP A 1 93 ? -5.159 6.169 -2.889 1.00 72.00 93 ASP A O 1
ATOM 699 N N . ALA A 1 94 ? -7.326 5.947 -3.434 1.00 86.81 94 ALA A N 1
ATOM 700 C CA . ALA A 1 94 ? -7.794 5.756 -2.061 1.00 86.81 94 ALA A CA 1
ATOM 701 C C . ALA A 1 94 ? -7.168 4.516 -1.390 1.00 86.81 94 ALA A C 1
ATOM 703 O O . ALA A 1 94 ? -7.101 4.460 -0.159 1.00 86.81 94 ALA A O 1
ATOM 704 N N . THR A 1 95 ? -6.673 3.545 -2.169 1.00 89.62 95 THR A N 1
ATOM 705 C CA . THR A 1 95 ? -6.030 2.321 -1.668 1.00 89.62 95 THR A CA 1
ATOM 706 C C . THR A 1 95 ? -4.759 2.633 -0.894 1.00 89.62 95 THR A C 1
ATOM 708 O O . THR A 1 95 ? -4.566 2.085 0.192 1.00 89.62 95 THR A O 1
ATOM 711 N N . ALA A 1 96 ? -3.922 3.548 -1.394 1.00 92.19 96 ALA A N 1
ATOM 712 C CA . ALA A 1 96 ? -2.689 3.953 -0.723 1.00 92.19 96 ALA A CA 1
ATOM 713 C C . ALA A 1 96 ? -2.978 4.511 0.681 1.00 92.19 96 ALA A C 1
ATOM 715 O O . ALA A 1 96 ? -2.408 4.049 1.671 1.00 92.19 96 ALA A O 1
ATOM 716 N N . PHE A 1 97 ? -3.943 5.430 0.774 1.00 93.81 97 PHE A N 1
ATOM 717 C CA . PHE A 1 97 ? -4.409 6.013 2.034 1.00 93.81 97 PHE A CA 1
ATOM 718 C C . PHE A 1 97 ? -5.025 4.958 2.969 1.00 93.81 97 PHE A C 1
ATOM 720 O O . PHE A 1 97 ? -4.698 4.892 4.153 1.00 93.81 97 PHE A O 1
ATOM 727 N N . CYS A 1 98 ? -5.853 4.058 2.434 1.00 94.69 98 CYS A N 1
ATOM 728 C CA . CYS A 1 98 ? -6.453 2.951 3.184 1.00 94.69 98 CYS A CA 1
ATOM 729 C C . CYS A 1 98 ? -5.413 1.987 3.775 1.00 94.69 98 CYS A C 1
ATOM 731 O O . CYS A 1 98 ? -5.537 1.527 4.914 1.00 94.69 98 CYS A O 1
ATOM 733 N N . LEU A 1 99 ? -4.394 1.624 2.997 1.00 95.00 99 LEU A N 1
ATOM 734 C CA . LEU A 1 99 ? -3.315 0.753 3.456 1.00 95.00 99 LEU A CA 1
ATOM 735 C C . LEU A 1 99 ? -2.431 1.466 4.479 1.00 95.00 99 LEU A C 1
ATOM 737 O O . LEU A 1 99 ? -2.028 0.844 5.463 1.00 95.00 99 LEU A O 1
ATOM 741 N N . LEU A 1 100 ? -2.166 2.761 4.290 1.00 96.06 100 LEU A N 1
ATOM 742 C CA . LEU A 1 100 ? -1.369 3.551 5.224 1.00 96.06 100 LEU A CA 1
ATOM 743 C C . LEU A 1 100 ? -2.084 3.700 6.573 1.00 96.06 100 LEU A C 1
ATOM 745 O O . LEU A 1 100 ? -1.480 3.427 7.612 1.00 96.06 100 LEU A O 1
ATOM 749 N N . GLY A 1 101 ? -3.390 3.988 6.559 1.00 96.31 101 GLY A N 1
ATOM 750 C CA . GLY A 1 101 ? -4.225 4.021 7.761 1.00 96.31 101 GLY A CA 1
ATOM 751 C C . GLY A 1 101 ? -4.217 2.694 8.527 1.00 96.31 101 GLY A C 1
ATOM 752 O O . GLY A 1 101 ? -4.010 2.673 9.740 1.00 96.31 101 GLY A O 1
ATOM 753 N N . GLN A 1 102 ? -4.334 1.555 7.831 1.00 96.00 102 GLN A N 1
ATOM 754 C CA . GLN A 1 102 ? -4.221 0.231 8.465 1.00 96.00 102 GLN A CA 1
ATOM 755 C C . GLN A 1 102 ? -2.835 -0.019 9.068 1.00 96.00 102 GLN A C 1
ATOM 757 O O . GLN A 1 102 ? -2.719 -0.601 10.150 1.00 96.00 102 GLN A O 1
ATOM 762 N N . CYS A 1 103 ? -1.772 0.408 8.383 1.00 96.81 103 CYS A N 1
ATOM 763 C CA . CYS A 1 103 ? -0.419 0.301 8.910 1.00 96.81 103 CYS A CA 1
ATOM 764 C C . CYS A 1 103 ? -0.256 1.109 10.201 1.00 96.81 103 CYS A C 1
ATOM 766 O O . CYS A 1 103 ? 0.275 0.579 11.178 1.00 96.81 103 CYS A O 1
ATOM 768 N N . TYR A 1 104 ? -0.748 2.347 10.235 1.00 97.12 104 TYR A N 1
ATOM 769 C CA . TYR A 1 104 ? -0.732 3.178 11.437 1.00 97.12 104 TYR A CA 1
ATOM 770 C C . TYR A 1 104 ? -1.600 2.598 12.564 1.00 97.12 104 TYR A C 1
ATOM 772 O O . TYR A 1 104 ? -1.163 2.554 13.716 1.00 97.12 104 TYR A O 1
ATOM 780 N N . GLU A 1 105 ? -2.756 2.008 12.245 1.00 94.06 105 GLU A N 1
ATOM 781 C CA . GLU A 1 105 ? -3.575 1.273 13.216 1.00 94.06 105 GLU A CA 1
ATOM 782 C C . GLU A 1 105 ? -2.773 0.128 13.868 1.00 94.06 105 GLU A C 1
ATOM 784 O O . GLU A 1 105 ? -2.741 -0.008 15.097 1.00 94.06 105 GLU A O 1
ATOM 789 N N . TRP A 1 106 ? -2.059 -0.675 13.069 1.00 93.88 106 TRP A N 1
ATOM 790 C CA . TRP A 1 106 ? -1.203 -1.750 13.585 1.00 93.88 106 TRP A CA 1
ATOM 791 C C . TRP A 1 106 ? -0.001 -1.238 14.377 1.00 93.88 106 TRP A C 1
ATOM 793 O O . TRP A 1 106 ? 0.444 -1.920 15.304 1.00 93.88 106 TRP A O 1
ATOM 803 N N . LYS A 1 107 ? 0.503 -0.048 14.039 1.00 93.38 107 LYS A N 1
ATOM 804 C CA . LYS A 1 107 ? 1.580 0.641 14.758 1.00 93.38 107 LYS A CA 1
ATOM 805 C C . LYS A 1 107 ? 1.106 1.398 16.002 1.00 93.38 107 LYS A C 1
ATOM 807 O O . LYS A 1 107 ? 1.948 1.921 16.722 1.00 93.38 107 LYS A O 1
ATOM 812 N N . ARG A 1 108 ? -0.200 1.380 16.309 1.00 91.50 108 ARG A N 1
ATOM 813 C CA . ARG A 1 108 ? -0.820 2.063 17.463 1.00 91.50 108 ARG A CA 1
ATOM 814 C C . ARG A 1 108 ? -0.695 3.593 17.426 1.00 91.50 108 ARG A C 1
ATOM 816 O O . ARG A 1 108 ? -0.789 4.226 18.470 1.00 91.50 108 ARG A O 1
ATOM 823 N N . THR A 1 109 ? -0.535 4.166 16.239 1.00 93.50 109 THR A N 1
ATOM 824 C CA . THR A 1 109 ? -0.526 5.614 15.981 1.00 93.50 109 THR A CA 1
ATOM 825 C C . THR A 1 109 ? -1.911 5.999 15.455 1.00 93.50 109 THR A C 1
ATOM 827 O O . THR A 1 109 ? -2.201 5.852 14.267 1.00 93.50 109 THR A O 1
ATOM 830 N N . ARG A 1 110 ? -2.839 6.293 16.377 1.00 93.88 110 ARG A N 1
ATOM 831 C CA . ARG A 1 110 ? -4.292 6.312 16.112 1.00 93.88 110 ARG A CA 1
ATOM 832 C C . ARG A 1 110 ? -4.706 7.559 15.335 1.00 93.88 110 ARG A C 1
ATOM 834 O O . ARG A 1 110 ? -5.587 7.480 14.485 1.00 93.88 110 ARG A O 1
ATOM 841 N N . GLU A 1 111 ? -4.065 8.675 15.640 1.00 95.06 111 GLU A N 1
ATOM 842 C CA . GLU A 1 111 ? -4.280 9.986 15.047 1.00 95.06 111 GLU A CA 1
ATOM 843 C C . GLU A 1 111 ? -3.894 9.964 13.567 1.00 95.06 111 GLU A C 1
ATOM 845 O O . GLU A 1 111 ? -4.734 10.237 12.714 1.00 95.06 111 GLU A O 1
ATOM 850 N N . GLU A 1 112 ? -2.685 9.500 13.248 1.00 95.31 112 GLU A N 1
ATOM 851 C CA . GLU A 1 112 ? -2.224 9.340 11.868 1.00 95.31 112 GLU A CA 1
ATOM 852 C C . GLU A 1 112 ? -3.102 8.339 11.111 1.00 95.31 112 GLU A C 1
ATOM 854 O O . GLU A 1 112 ? -3.490 8.583 9.974 1.00 95.31 112 GLU A O 1
ATOM 859 N N . ALA A 1 113 ? -3.502 7.230 11.745 1.00 96.50 113 ALA A N 1
ATOM 860 C CA . ALA A 1 113 ? -4.418 6.280 11.116 1.00 96.50 113 ALA A CA 1
ATOM 861 C C . ALA A 1 113 ? -5.758 6.930 10.732 1.00 96.50 113 ALA A C 1
ATOM 863 O O . ALA A 1 113 ? -6.268 6.688 9.637 1.00 96.50 113 ALA A O 1
ATOM 864 N N . ARG A 1 114 ? -6.320 7.759 11.623 1.00 96.75 114 ARG A N 1
ATOM 865 C CA . ARG A 1 114 ? -7.569 8.488 11.378 1.00 96.75 114 ARG A CA 1
ATOM 866 C C . ARG A 1 114 ? -7.413 9.448 10.205 1.00 96.75 114 ARG A C 1
ATOM 868 O O . ARG A 1 114 ? -8.249 9.412 9.307 1.00 96.75 114 ARG A O 1
ATOM 875 N N . GLU A 1 115 ? -6.358 10.260 10.197 1.00 94.94 115 GLU A N 1
ATOM 876 C CA . GLU A 1 115 ? -6.107 11.229 9.125 1.00 94.94 115 GLU A CA 1
ATOM 877 C C . GLU A 1 115 ? -6.060 10.555 7.750 1.00 94.94 115 GLU A C 1
ATOM 879 O O . GLU A 1 115 ? -6.707 11.019 6.809 1.00 94.94 115 GLU A O 1
ATOM 884 N N . GLU A 1 116 ? -5.354 9.428 7.635 1.00 95.19 116 GLU A N 1
ATOM 885 C CA . GLU A 1 116 ? -5.239 8.715 6.361 1.00 95.19 116 GLU A CA 1
ATOM 886 C C . GLU A 1 116 ? -6.568 8.080 5.926 1.00 95.19 116 GLU A C 1
ATOM 888 O O . GLU A 1 116 ? -6.929 8.148 4.751 1.00 95.19 116 GLU A O 1
ATOM 893 N N . PHE A 1 117 ? -7.358 7.517 6.849 1.00 95.94 117 PHE A N 1
ATOM 894 C CA . PHE A 1 117 ? -8.689 7.005 6.504 1.00 95.94 117 PHE A CA 1
ATOM 895 C C . PHE A 1 117 ? -9.676 8.118 6.125 1.00 95.94 117 PHE A C 1
ATOM 897 O O . PHE A 1 117 ? -10.482 7.940 5.211 1.00 95.94 117 PHE A O 1
ATOM 904 N N . GLU A 1 118 ? -9.616 9.278 6.778 1.00 94.81 118 GLU A N 1
ATOM 905 C CA . GLU A 1 118 ? -10.422 10.439 6.392 1.00 94.81 118 GLU A CA 1
ATOM 906 C C . GLU A 1 118 ? -10.043 10.944 4.998 1.00 94.81 118 GLU A C 1
ATOM 908 O O . GLU A 1 118 ? -10.925 11.246 4.193 1.00 94.81 118 GLU A O 1
ATOM 913 N N . TRP A 1 119 ? -8.747 10.991 4.675 1.00 92.56 119 TRP A N 1
ATOM 914 C CA . TRP A 1 119 ? -8.289 11.294 3.319 1.00 92.56 119 TRP A CA 1
ATOM 915 C C . TRP A 1 119 ? -8.768 10.263 2.303 1.00 92.56 119 TRP A C 1
ATOM 917 O O . TRP A 1 119 ? -9.274 10.653 1.250 1.00 92.56 119 TRP A O 1
ATOM 927 N N . ALA A 1 120 ? -8.694 8.971 2.630 1.00 93.06 120 ALA A N 1
ATOM 928 C CA . ALA A 1 120 ? -9.221 7.917 1.772 1.00 93.06 120 ALA A CA 1
ATOM 929 C C . ALA A 1 120 ? -10.711 8.125 1.458 1.00 93.06 120 ALA A C 1
ATOM 931 O O . ALA A 1 120 ? -11.097 7.986 0.304 1.00 93.06 120 ALA A O 1
ATOM 932 N N . LEU A 1 121 ? -11.529 8.534 2.438 1.00 93.88 121 LEU A N 1
ATOM 933 C CA . LEU A 1 121 ? -12.953 8.841 2.227 1.00 93.88 121 LEU A CA 1
ATOM 934 C C . LEU A 1 121 ? -13.207 10.140 1.455 1.00 93.88 121 LEU A C 1
ATOM 936 O O . LEU A 1 121 ? -14.259 10.286 0.837 1.00 93.88 121 LEU A O 1
ATOM 940 N N . ARG A 1 122 ? -12.278 11.102 1.481 1.00 92.12 122 ARG A N 1
ATOM 941 C CA . ARG A 1 122 ? -12.368 12.296 0.622 1.00 92.12 122 ARG A CA 1
ATOM 942 C C . ARG A 1 122 ? -12.112 11.949 -0.841 1.00 92.12 122 ARG A C 1
ATOM 944 O O . ARG A 1 122 ? -12.743 12.538 -1.712 1.00 92.12 122 ARG A O 1
ATOM 951 N N . VAL A 1 123 ? -11.184 11.025 -1.091 1.00 89.25 123 VAL A N 1
ATOM 952 C CA . VAL A 1 123 ? -10.843 10.542 -2.436 1.00 89.25 123 VAL A CA 1
ATOM 953 C C . VAL A 1 123 ? -11.917 9.591 -2.963 1.00 89.25 123 VAL A C 1
ATOM 955 O O . VAL A 1 123 ? -12.410 9.775 -4.072 1.00 89.25 123 VAL A O 1
ATOM 958 N N . ASP A 1 124 ? -12.303 8.607 -2.154 1.00 90.31 124 ASP A N 1
ATOM 959 C CA . ASP A 1 124 ? -13.363 7.646 -2.437 1.00 90.31 124 ASP A CA 1
ATOM 960 C C . ASP A 1 124 ? -14.345 7.567 -1.252 1.00 90.31 124 ASP A C 1
ATOM 962 O O . ASP A 1 124 ? -14.139 6.794 -0.307 1.00 90.31 124 ASP A O 1
ATOM 966 N N . PRO A 1 125 ? -15.458 8.324 -1.303 1.00 92.12 125 PRO A N 1
ATOM 967 C CA . PRO A 1 125 ? -16.502 8.271 -0.277 1.00 92.12 125 PRO A CA 1
ATOM 968 C C . PRO A 1 125 ? -17.144 6.884 -0.091 1.00 92.12 125 PRO A C 1
ATOM 970 O O . PRO A 1 125 ? -17.794 6.634 0.933 1.00 92.12 125 PRO A O 1
ATOM 973 N N . GLY A 1 126 ? -16.994 5.992 -1.078 1.00 91.31 126 GLY A N 1
ATOM 974 C CA . GLY A 1 126 ? -17.491 4.619 -1.070 1.00 91.31 126 GLY A CA 1
ATOM 975 C C . GLY A 1 126 ? -16.556 3.607 -0.405 1.00 91.31 126 GLY A C 1
ATOM 976 O O . GLY A 1 126 ? -16.932 2.442 -0.302 1.00 91.31 126 GLY A O 1
ATOM 977 N N . SER A 1 127 ? -15.375 4.018 0.071 1.00 92.62 127 SER A N 1
ATOM 978 C CA . SER A 1 127 ? -14.397 3.093 0.649 1.00 92.62 127 SER A CA 1
ATOM 979 C C . SER A 1 127 ? -14.872 2.486 1.976 1.00 92.62 127 SER A C 1
ATOM 981 O O . SER A 1 127 ? -14.753 3.077 3.057 1.00 92.62 127 SER A O 1
ATOM 983 N N . ASP A 1 128 ? -15.364 1.247 1.905 1.00 94.12 128 ASP A N 1
ATOM 984 C CA . ASP A 1 128 ? -15.743 0.450 3.076 1.00 94.12 128 ASP A CA 1
ATOM 985 C C . ASP A 1 128 ? -14.561 0.227 4.021 1.00 94.12 128 ASP A C 1
ATOM 987 O O . ASP A 1 128 ? -14.724 0.223 5.242 1.00 94.12 128 ASP A O 1
ATOM 991 N N . LEU A 1 129 ? -13.358 0.065 3.468 1.00 92.62 129 LEU A N 1
ATOM 992 C CA . LEU A 1 129 ? -12.153 -0.171 4.252 1.00 92.62 129 LEU A CA 1
ATOM 993 C C . LEU A 1 129 ? -11.827 1.038 5.131 1.00 92.62 129 LEU A C 1
ATOM 995 O O . LEU A 1 129 ? -11.554 0.866 6.321 1.00 92.62 129 LEU A O 1
AT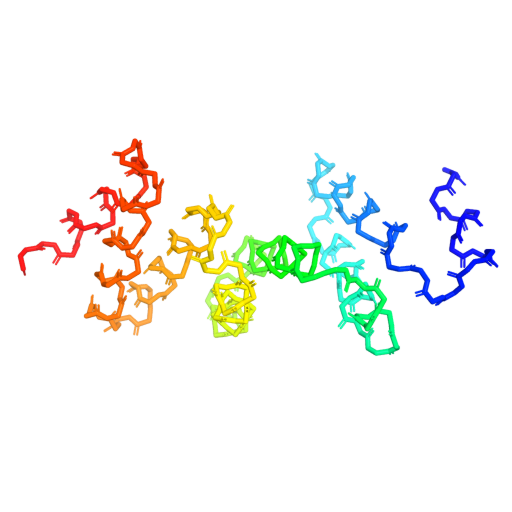OM 999 N N . ALA A 1 130 ? -11.898 2.247 4.570 1.00 94.94 130 ALA A N 1
ATOM 1000 C CA . ALA A 1 130 ? -11.645 3.469 5.319 1.00 94.94 130 ALA A CA 1
ATOM 1001 C C . ALA A 1 130 ? -12.703 3.701 6.404 1.00 94.94 130 ALA A C 1
ATOM 1003 O O . ALA A 1 130 ? -12.357 3.996 7.548 1.00 94.94 130 ALA A O 1
ATOM 1004 N N . ARG A 1 131 ? -13.985 3.474 6.084 1.00 96.19 131 ARG A N 1
ATOM 1005 C CA . ARG A 1 131 ? -15.082 3.583 7.056 1.00 96.19 131 ARG A CA 1
ATOM 1006 C C . ARG A 1 131 ? -14.916 2.604 8.218 1.00 96.19 131 ARG A C 1
ATOM 1008 O O . ARG A 1 131 ? -14.924 3.018 9.371 1.00 96.19 131 ARG A O 1
ATOM 1015 N N . GLN A 1 132 ? -14.663 1.330 7.920 1.00 96.06 132 GLN A N 1
ATOM 1016 C CA . GLN A 1 132 ? -14.399 0.316 8.945 1.00 96.06 132 GLN A CA 1
ATOM 1017 C C . GLN A 1 132 ? -13.138 0.633 9.760 1.00 96.06 132 GLN A C 1
ATOM 1019 O O . GLN A 1 132 ? -13.070 0.297 10.941 1.00 96.06 132 GLN A O 1
ATOM 1024 N N . GLY A 1 133 ? -12.125 1.237 9.131 1.00 94.19 133 GLY A N 1
ATOM 1025 C CA . GLY A 1 133 ? -10.938 1.757 9.802 1.00 94.19 133 GLY A CA 1
ATOM 1026 C C . GLY A 1 133 ? -11.310 2.766 10.879 1.00 94.19 133 GLY A C 1
ATOM 1027 O O . GLY A 1 133 ? -11.024 2.534 12.051 1.00 94.19 133 GLY A O 1
ATOM 1028 N N . LEU A 1 134 ? -12.027 3.825 10.504 1.00 96.25 134 LEU A N 1
ATOM 1029 C CA . LEU A 1 134 ? -12.507 4.845 11.439 1.00 96.25 134 LEU A CA 1
ATOM 1030 C C . LEU A 1 134 ? -13.391 4.260 12.546 1.00 96.25 134 LEU A C 1
ATOM 1032 O O . LEU A 1 134 ? -13.197 4.605 13.709 1.00 96.25 134 LEU A O 1
ATOM 1036 N N . ASP A 1 135 ? -14.277 3.314 12.228 1.00 95.94 135 ASP A N 1
ATOM 1037 C CA . ASP A 1 135 ? -15.123 2.651 13.227 1.00 95.94 135 ASP A CA 1
ATOM 1038 C C . ASP A 1 135 ? -14.288 1.910 14.291 1.00 95.94 135 ASP A C 1
ATOM 1040 O O . ASP A 1 135 ? -14.569 2.004 15.488 1.00 95.94 135 ASP A O 1
ATOM 1044 N N . ARG A 1 136 ? -13.206 1.218 13.892 1.00 95.00 136 ARG A N 1
ATOM 1045 C CA . ARG A 1 136 ? -12.258 0.586 14.839 1.00 9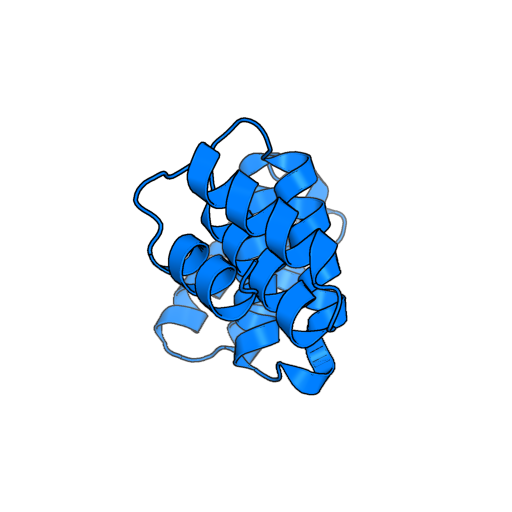5.00 136 ARG A CA 1
ATOM 1046 C C . ARG A 1 136 ? -11.470 1.617 15.652 1.00 95.00 136 ARG A C 1
ATOM 1048 O O . ARG A 1 136 ? -11.099 1.357 16.805 1.00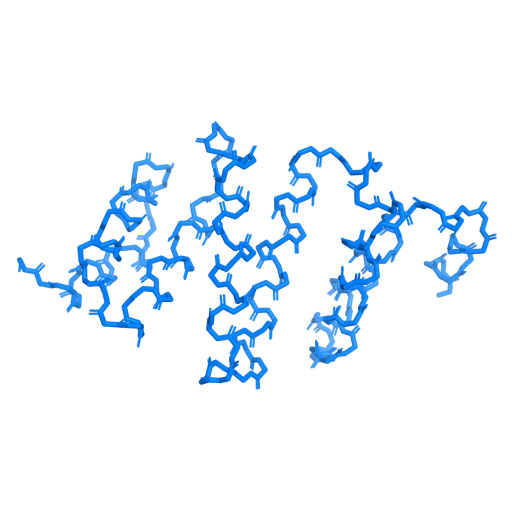 95.00 136 ARG A O 1
ATOM 1055 N N . LEU A 1 137 ? -11.208 2.785 15.066 1.00 93.50 137 LEU A N 1
ATOM 1056 C CA . LEU A 1 137 ? -10.573 3.913 15.745 1.00 93.50 137 LEU A CA 1
ATOM 1057 C C . LEU A 1 137 ? -11.548 4.701 16.641 1.00 93.50 137 LEU A C 1
ATOM 1059 O O . LEU A 1 137 ? -11.097 5.538 17.422 1.00 93.50 137 LEU A O 1
ATOM 1063 N N . GLY A 1 138 ? -12.841 4.369 16.652 1.00 88.25 138 GLY A N 1
ATOM 1064 C CA . GLY A 1 138 ? -13.823 5.005 17.530 1.00 88.25 138 GLY A CA 1
ATOM 1065 C C . GLY A 1 138 ? -13.853 6.535 17.383 1.00 88.25 138 GLY A C 1
ATOM 1066 O O . GLY A 1 138 ? -13.358 7.065 16.389 1.00 88.25 138 GLY A O 1
ATOM 1067 N N . PRO A 1 139 ? -14.453 7.266 18.330 1.00 75.25 139 PRO A N 1
ATOM 1068 C CA . PRO A 1 139 ? -14.298 8.716 18.441 1.00 75.25 139 PRO A CA 1
ATOM 1069 C C . PRO A 1 139 ? -12.896 9.104 18.933 1.00 75.25 139 PRO A C 1
ATOM 1071 O O . PRO A 1 139 ? -12.312 8.350 19.743 1.00 75.25 139 PRO A O 1
#

InterPro domains:
  IPR011990 Tetratricopeptide-like helical domain superfamily [G3DSA:1.25.40.10] (2-137)
  IPR011990 Tetratricopeptide-like helical domain superfamily [SSF48452] (4-127)
  IPR019734 Tetratricopeptide repeat [PS50005] (94-127)
  IPR038906 Tetratricopeptide repeat protein 36 [PTHR21405] (3-134)

Organism: NCBI:txid2448454

Radius of gyration: 15.78 Å; chains: 1; bounding box: 36×31×43 Å